Protein AF-A0A7R9PU18-F1 (afdb_monomer)

Radius of gyration: 29.25 Å; Cα contacts (8 Å, |Δi|>4): 96; chains: 1; bounding box: 83×20×91 Å

Sequence (171 aa):
MPIQMTNSLTLVKTILISVIALSIIGSIAQLVAALFAVGASQDVGNLKDQSLMELGAIIMLIMALICFTFELIGILGVLKGNLAVMSVFAVVMTLATIISCFTGSGGLKFLIILLNLTMTALSCIYLYLCVRRKEMEEIRQRNSMSISVINDMNDGLMNNHHNGNSRKISS

Organism: NCBI:txid1979941

Solvent-accessible surface area (backbone atoms only — not comparable to full-atom values): 9196 Å² total; per-residue (Å²): 132,68,69,68,58,55,51,50,51,51,49,50,52,53,51,47,49,55,52,47,55,55,46,46,55,52,29,51,53,46,37,53,53,20,54,50,44,36,58,57,31,73,74,48,93,47,73,71,62,23,54,55,46,33,50,52,21,50,52,49,32,53,51,27,51,52,51,40,54,45,45,54,48,31,49,52,13,61,74,70,65,38,64,68,49,39,50,52,34,33,52,52,42,46,51,52,39,56,55,54,74,74,61,80,88,58,73,71,56,53,56,51,45,51,50,39,50,50,53,29,52,48,42,51,52,50,52,52,52,53,51,54,49,51,55,53,51,52,53,50,50,56,52,50,55,54,51,49,53,51,51,56,51,48,54,55,51,54,54,50,60,60,62,66,69,75,81,79,85,88,133

Mean predicted aligned error: 13.42 Å

Structure (mmCIF, N/CA/C/O backbone):
data_AF-A0A7R9PU18-F1
#
_entry.id   AF-A0A7R9PU18-F1
#
loop_
_atom_site.group_PDB
_atom_site.id
_atom_site.type_symbol
_atom_site.label_atom_id
_atom_site.label_alt_id
_atom_site.label_comp_id
_atom_site.label_asym_id
_atom_site.label_entity_id
_atom_site.label_seq_id
_atom_site.pdbx_PDB_ins_code
_atom_site.Cartn_x
_atom_site.Cartn_y
_atom_site.Cartn_z
_atom_site.occupancy
_atom_site.B_iso_or_equiv
_atom_site.auth_seq_id
_atom_site.auth_comp_id
_atom_site.auth_asym_id
_atom_site.auth_atom_id
_atom_site.pdbx_PDB_model_num
ATOM 1 N N . MET A 1 1 ? -11.848 5.336 30.740 1.00 46.19 1 MET A N 1
ATOM 2 C CA . MET A 1 1 ? -10.707 5.710 29.870 1.00 46.19 1 MET A CA 1
ATOM 3 C C . MET A 1 1 ? -10.952 5.452 28.357 1.00 46.19 1 MET A C 1
ATOM 5 O O . MET A 1 1 ? -10.089 4.867 27.720 1.00 46.19 1 MET A O 1
ATOM 9 N N . PRO A 1 2 ? -12.066 5.885 27.717 1.00 51.56 2 PRO A N 1
ATOM 10 C CA . PRO A 1 2 ? -12.283 5.639 26.275 1.00 51.56 2 PRO A CA 1
ATOM 11 C C . PRO A 1 2 ? -11.662 6.689 25.325 1.00 51.56 2 PRO A C 1
ATOM 13 O O . PRO A 1 2 ? -11.385 6.372 24.175 1.00 51.56 2 PRO A O 1
ATOM 16 N N . ILE A 1 3 ? -11.404 7.917 25.794 1.00 53.84 3 ILE A N 1
ATOM 17 C CA . ILE A 1 3 ? -10.992 9.057 24.944 1.00 53.84 3 ILE A CA 1
ATOM 18 C C . ILE A 1 3 ? -9.574 8.875 24.367 1.00 53.84 3 ILE A C 1
ATOM 20 O O . ILE A 1 3 ? -9.284 9.268 23.238 1.00 53.84 3 ILE A O 1
ATOM 24 N N . GLN A 1 4 ? -8.680 8.236 25.124 1.00 55.38 4 GLN A N 1
ATOM 25 C CA . GLN A 1 4 ? -7.279 8.075 24.728 1.00 55.38 4 GLN A CA 1
ATOM 26 C C . GLN A 1 4 ? -7.111 7.077 23.565 1.00 55.38 4 GLN A C 1
ATOM 28 O O . GLN A 1 4 ? -6.238 7.259 22.720 1.00 55.38 4 GLN A O 1
ATOM 33 N N . MET A 1 5 ? -7.988 6.068 23.477 1.00 55.91 5 MET A N 1
ATOM 34 C CA . MET A 1 5 ? -7.940 5.008 22.460 1.00 55.91 5 MET A CA 1
ATOM 35 C C . MET A 1 5 ? -8.584 5.436 21.127 1.00 55.91 5 MET A C 1
ATOM 37 O O . MET A 1 5 ? -8.147 5.022 20.056 1.00 55.91 5 MET A O 1
ATOM 41 N N . THR A 1 6 ? -9.583 6.324 21.165 1.00 64.50 6 THR A N 1
ATOM 42 C CA . THR A 1 6 ? -10.136 6.968 19.959 1.00 64.50 6 THR A CA 1
ATOM 43 C C . THR A 1 6 ? -9.148 7.943 19.322 1.00 64.50 6 THR A C 1
ATOM 45 O O . THR A 1 6 ? -9.033 7.990 18.095 1.00 64.50 6 THR A O 1
ATOM 48 N N . ASN A 1 7 ? -8.391 8.679 20.140 1.00 75.25 7 ASN A N 1
ATOM 49 C CA . ASN A 1 7 ? -7.392 9.629 19.652 1.00 75.25 7 ASN A CA 1
ATOM 50 C C . ASN A 1 7 ? -6.208 8.907 18.997 1.00 75.25 7 ASN A C 1
ATOM 52 O O . ASN A 1 7 ? -5.773 9.308 17.920 1.00 75.25 7 ASN A O 1
ATOM 56 N N . SER A 1 8 ? -5.735 7.805 19.589 1.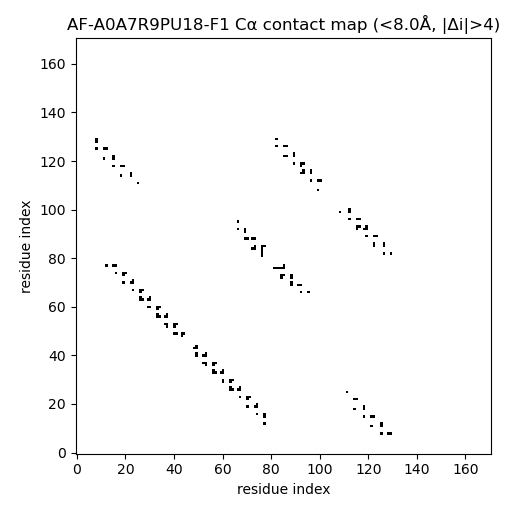00 75.44 8 SER A N 1
ATOM 57 C CA . SER A 1 8 ? -4.653 7.004 19.008 1.00 75.44 8 SER A CA 1
ATOM 58 C C . SER A 1 8 ? -5.063 6.314 17.704 1.00 75.44 8 SER A C 1
ATOM 60 O O . SER A 1 8 ? -4.295 6.336 16.747 1.00 75.44 8 SER A O 1
ATOM 62 N N . LEU A 1 9 ? -6.284 5.775 17.605 1.00 76.81 9 LEU A N 1
ATOM 63 C CA . LEU A 1 9 ? -6.777 5.167 16.362 1.00 76.81 9 LEU A CA 1
ATOM 64 C C . LEU A 1 9 ? -6.904 6.196 15.231 1.00 76.81 9 LEU A C 1
ATOM 66 O O . LEU A 1 9 ? -6.534 5.914 14.093 1.00 76.81 9 LEU A O 1
ATOM 70 N N . THR A 1 10 ? -7.412 7.388 15.545 1.00 79.38 10 THR A N 1
ATOM 71 C CA . THR A 1 10 ? -7.540 8.481 14.571 1.00 79.38 10 THR A CA 1
ATOM 72 C C . THR A 1 10 ? -6.165 8.948 14.106 1.00 79.38 10 THR A C 1
ATOM 74 O O . THR A 1 10 ? -5.950 9.113 12.911 1.00 79.38 10 THR A O 1
ATOM 77 N N . LEU A 1 11 ? -5.207 9.073 15.028 1.00 82.12 11 LEU A N 1
ATOM 78 C CA . LEU A 1 11 ? -3.826 9.424 14.711 1.00 82.12 11 LEU A CA 1
ATOM 79 C C . LEU A 1 11 ? -3.165 8.379 13.800 1.00 82.12 11 LEU A C 1
ATOM 81 O O . LEU A 1 11 ? -2.616 8.747 12.767 1.00 82.12 11 LEU A O 1
ATOM 85 N N . VAL A 1 12 ? -3.275 7.084 14.120 1.00 82.25 12 VAL A N 1
ATOM 86 C CA . VAL A 1 12 ? -2.732 6.001 13.277 1.00 82.25 12 VAL A CA 1
ATOM 87 C C . VAL A 1 12 ? -3.405 5.978 11.906 1.00 82.25 12 VAL A C 1
ATOM 89 O O . VAL A 1 12 ? -2.714 5.839 10.902 1.00 82.25 12 VAL A O 1
ATOM 92 N N . LYS A 1 13 ? -4.728 6.176 11.838 1.00 83.88 13 LYS A N 1
ATOM 93 C CA . LYS A 1 13 ? -5.466 6.288 10.572 1.00 83.88 13 LYS A CA 1
ATOM 94 C C . LYS A 1 13 ? -4.914 7.427 9.711 1.00 83.88 13 LYS A C 1
ATOM 96 O O . LYS A 1 13 ? -4.638 7.218 8.534 1.00 83.88 13 LYS A O 1
ATOM 101 N N . THR A 1 14 ? -4.743 8.611 10.293 1.00 85.69 14 THR A N 1
ATOM 102 C CA . THR A 1 14 ? -4.234 9.793 9.587 1.00 85.69 14 THR A CA 1
ATOM 103 C C . THR A 1 14 ? -2.798 9.587 9.118 1.00 85.69 14 THR A C 1
ATOM 105 O O . THR A 1 14 ? -2.502 9.852 7.959 1.00 85.69 14 THR A O 1
ATOM 108 N N . ILE A 1 15 ? -1.921 9.056 9.976 1.00 85.19 15 ILE A N 1
ATOM 109 C CA . ILE A 1 15 ? -0.534 8.743 9.606 1.00 85.19 15 ILE A CA 1
ATOM 110 C C . ILE A 1 15 ? -0.507 7.731 8.461 1.00 85.19 15 ILE A C 1
ATOM 112 O O . ILE A 1 15 ? 0.206 7.939 7.485 1.00 85.19 15 ILE A O 1
ATOM 116 N N . LEU A 1 16 ? -1.309 6.668 8.540 1.00 83.38 16 LEU A N 1
ATOM 117 C CA . LEU A 1 16 ? -1.362 5.639 7.508 1.00 83.38 16 LEU A CA 1
ATOM 118 C C . LEU A 1 16 ? -1.815 6.210 6.157 1.00 83.38 16 LEU A C 1
ATOM 120 O O . LEU A 1 16 ? -1.190 5.916 5.145 1.00 83.38 16 LEU A O 1
ATOM 124 N N . ILE A 1 17 ? -2.831 7.081 6.135 1.00 86.75 17 ILE A N 1
ATOM 125 C CA . ILE A 1 17 ? -3.255 7.778 4.907 1.00 86.75 17 ILE A CA 1
ATOM 126 C C . ILE A 1 17 ? -2.114 8.632 4.347 1.00 86.75 17 ILE A C 1
ATOM 128 O O . ILE A 1 17 ? -1.839 8.559 3.152 1.00 86.75 17 ILE A O 1
ATOM 132 N N . SER A 1 18 ? -1.435 9.411 5.193 1.00 84.50 18 SER A N 1
ATOM 133 C CA . SER A 1 18 ? -0.325 10.266 4.762 1.00 84.50 18 SER A CA 1
ATOM 134 C C . SER A 1 18 ? 0.828 9.461 4.165 1.00 84.50 18 SER A C 1
ATOM 136 O O . SER A 1 18 ? 1.373 9.847 3.134 1.00 84.50 18 SER A O 1
ATOM 138 N N . VAL A 1 19 ? 1.188 8.326 4.770 1.00 84.31 19 VAL A N 1
ATOM 139 C CA . VAL A 1 19 ? 2.264 7.469 4.253 1.00 84.31 19 VAL A CA 1
ATOM 140 C C . VAL A 1 19 ? 1.852 6.809 2.935 1.00 84.31 19 VAL A C 1
ATOM 142 O O . VAL A 1 19 ? 2.645 6.819 1.996 1.00 84.31 19 VAL A O 1
ATOM 145 N N . ILE A 1 20 ? 0.616 6.309 2.811 1.00 86.00 20 ILE A N 1
ATOM 146 C CA . ILE A 1 20 ? 0.142 5.739 1.539 1.00 86.00 20 ILE A CA 1
ATOM 147 C C . ILE A 1 20 ? 0.113 6.814 0.443 1.00 86.00 20 ILE A C 1
ATOM 149 O O . ILE A 1 20 ? 0.541 6.555 -0.676 1.00 86.00 20 ILE A O 1
ATOM 153 N N . ALA A 1 21 ? -0.307 8.043 0.754 1.00 85.75 21 ALA A N 1
ATOM 154 C CA . ALA A 1 21 ? -0.291 9.149 -0.203 1.00 85.75 21 ALA A CA 1
ATOM 155 C C . ALA A 1 21 ? 1.129 9.501 -0.685 1.00 85.75 21 ALA A C 1
ATOM 157 O O . ALA A 1 21 ? 1.334 9.734 -1.875 1.00 85.75 21 ALA A O 1
ATOM 158 N N . LEU A 1 22 ? 2.120 9.497 0.214 1.00 83.94 22 LEU A N 1
ATOM 159 C CA . LEU A 1 22 ? 3.528 9.671 -0.161 1.00 83.94 22 LEU A CA 1
ATOM 160 C C . LEU A 1 22 ? 4.030 8.519 -1.036 1.00 83.94 22 LEU A C 1
ATOM 162 O O . LEU A 1 22 ? 4.787 8.749 -1.978 1.00 83.94 22 LEU A O 1
ATOM 166 N N . SER A 1 23 ? 3.579 7.296 -0.763 1.00 82.69 23 SER A N 1
ATOM 167 C CA . SER A 1 23 ? 3.924 6.139 -1.584 1.00 82.69 23 SER A CA 1
ATOM 168 C C . SER A 1 23 ? 3.368 6.217 -2.994 1.00 82.69 23 SER A C 1
ATOM 170 O O . SER A 1 23 ? 4.098 5.960 -3.944 1.00 82.69 23 SER A O 1
ATOM 172 N N . ILE A 1 24 ? 2.128 6.685 -3.146 1.00 86.81 24 ILE A N 1
ATOM 173 C CA . ILE A 1 24 ? 1.508 6.897 -4.458 1.00 86.81 24 ILE A CA 1
ATOM 174 C C . ILE A 1 24 ? 2.365 7.823 -5.323 1.00 86.81 24 ILE A C 1
ATOM 176 O O . ILE A 1 24 ? 2.568 7.551 -6.504 1.00 86.81 24 ILE A O 1
ATOM 180 N N . ILE A 1 25 ? 2.918 8.891 -4.741 1.00 85.31 25 ILE A N 1
ATOM 181 C CA . ILE A 1 25 ? 3.837 9.793 -5.451 1.00 85.31 25 ILE A CA 1
ATOM 182 C C . ILE A 1 25 ? 5.092 9.030 -5.909 1.00 85.31 25 ILE A C 1
ATOM 184 O O . ILE A 1 25 ? 5.530 9.192 -7.048 1.00 85.31 25 ILE A O 1
ATOM 188 N N . GLY A 1 26 ? 5.641 8.164 -5.053 1.00 80.38 26 GLY A N 1
ATOM 189 C CA . GLY A 1 26 ? 6.760 7.282 -5.391 1.00 80.38 26 GLY A CA 1
ATOM 190 C C . GLY A 1 26 ? 6.437 6.304 -6.526 1.00 80.38 26 GLY A C 1
ATOM 191 O O . GLY A 1 26 ? 7.215 6.188 -7.473 1.00 80.38 26 GLY A O 1
ATOM 192 N N . SER A 1 27 ? 5.274 5.655 -6.478 1.00 82.75 27 SER A N 1
ATOM 193 C CA . SER A 1 27 ? 4.786 4.738 -7.513 1.00 82.75 27 SER A CA 1
ATOM 194 C C . SER A 1 27 ? 4.555 5.449 -8.849 1.00 82.75 27 SER A C 1
ATOM 196 O O . SER A 1 27 ? 4.933 4.925 -9.894 1.00 82.75 27 SER A O 1
ATOM 198 N N . ILE A 1 28 ? 4.020 6.676 -8.842 1.00 85.19 28 ILE A N 1
ATOM 199 C CA . ILE A 1 28 ? 3.893 7.513 -10.049 1.00 85.19 28 ILE A CA 1
ATOM 200 C C . ILE A 1 28 ? 5.274 7.836 -10.628 1.00 85.19 28 ILE A C 1
ATOM 202 O O . ILE A 1 28 ? 5.478 7.710 -11.834 1.00 85.19 28 ILE A O 1
ATOM 206 N N . ALA A 1 29 ? 6.245 8.208 -9.792 1.00 81.81 29 ALA A N 1
ATOM 207 C CA . ALA A 1 29 ? 7.605 8.472 -10.256 1.00 81.81 29 ALA A CA 1
ATOM 208 C C . ALA A 1 29 ? 8.249 7.223 -10.888 1.00 81.81 29 ALA A C 1
ATOM 210 O O . ALA A 1 29 ? 8.906 7.327 -11.925 1.00 81.81 29 ALA A O 1
ATOM 211 N N . GLN A 1 30 ? 8.016 6.036 -10.316 1.00 81.00 30 GLN A N 1
ATOM 212 C CA . GLN A 1 30 ? 8.457 4.764 -10.896 1.00 81.00 30 GLN A CA 1
ATOM 213 C C . GLN A 1 30 ? 7.761 4.436 -12.216 1.00 81.00 30 GLN A C 1
ATOM 215 O O . GLN A 1 30 ? 8.429 3.996 -13.145 1.00 81.00 30 GLN A O 1
ATOM 220 N N . LEU A 1 31 ? 6.450 4.667 -12.321 1.00 84.19 31 LEU A N 1
ATOM 221 C CA . LEU A 1 31 ? 5.687 4.498 -13.560 1.00 84.19 31 LEU A CA 1
ATOM 222 C C . LEU A 1 31 ? 6.274 5.354 -14.682 1.00 84.19 31 LEU A C 1
ATOM 224 O O . LEU A 1 31 ? 6.539 4.848 -15.769 1.00 84.19 31 LEU A O 1
ATOM 228 N N . VAL A 1 32 ? 6.534 6.632 -14.399 1.00 85.56 32 VAL A N 1
ATOM 229 C CA . VAL A 1 32 ? 7.160 7.551 -15.356 1.00 85.56 32 VAL A CA 1
ATOM 230 C C . VAL A 1 32 ? 8.556 7.052 -15.736 1.00 85.56 32 VAL A C 1
ATOM 232 O O . VAL A 1 32 ? 8.850 6.929 -16.921 1.00 85.56 32 VAL A O 1
ATOM 235 N N . ALA A 1 33 ? 9.396 6.687 -14.764 1.00 80.38 33 ALA A N 1
ATOM 236 C CA . ALA A 1 33 ? 10.738 6.166 -15.034 1.00 80.38 33 ALA A CA 1
ATOM 237 C C . ALA A 1 33 ? 10.721 4.879 -15.880 1.00 80.38 33 ALA A C 1
ATOM 239 O O . ALA A 1 33 ? 11.525 4.740 -16.801 1.00 80.38 33 ALA A O 1
ATOM 240 N N . ALA A 1 34 ? 9.789 3.961 -15.612 1.00 80.25 34 ALA A N 1
ATOM 241 C CA . ALA A 1 34 ? 9.622 2.731 -16.377 1.00 80.25 34 ALA A CA 1
ATOM 242 C C . ALA A 1 34 ? 9.147 3.014 -17.811 1.00 80.25 34 ALA A C 1
ATOM 244 O O . ALA A 1 34 ? 9.688 2.433 -18.747 1.00 80.25 34 ALA A O 1
ATOM 245 N N . LEU A 1 35 ? 8.210 3.950 -18.009 1.00 83.88 35 LEU A N 1
ATOM 246 C CA . LEU A 1 35 ? 7.772 4.383 -19.343 1.00 83.88 35 LEU A CA 1
ATOM 247 C C . LEU A 1 35 ? 8.925 4.984 -20.159 1.00 83.88 35 LEU A C 1
ATOM 249 O O . LEU A 1 35 ? 9.0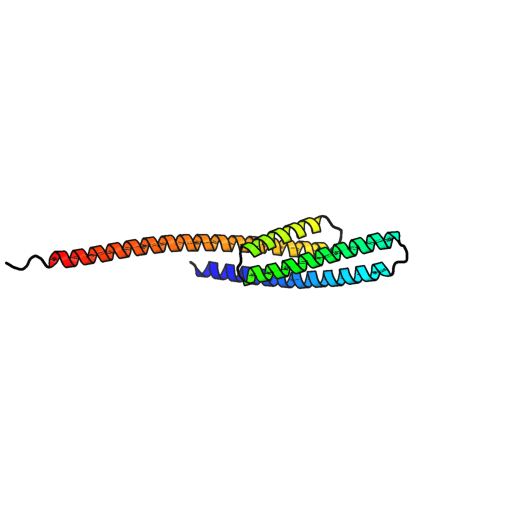90 4.642 -21.329 1.00 83.88 35 LEU A O 1
ATOM 253 N N . PHE A 1 36 ? 9.758 5.824 -19.537 1.00 83.62 36 PHE A N 1
ATOM 254 C CA . PHE A 1 36 ? 10.967 6.349 -20.178 1.00 83.62 36 PHE A CA 1
ATOM 255 C C . PHE A 1 36 ? 11.971 5.240 -20.514 1.00 83.62 36 PHE A C 1
ATOM 257 O O . PHE A 1 36 ? 12.556 5.263 -21.593 1.00 83.62 36 PHE A O 1
ATOM 264 N N . ALA A 1 37 ? 12.153 4.254 -19.631 1.00 79.56 37 ALA A N 1
ATOM 265 C CA . ALA A 1 37 ? 13.042 3.120 -19.879 1.00 79.56 37 ALA A CA 1
ATOM 266 C C . ALA A 1 37 ? 12.558 2.235 -21.041 1.00 79.56 37 ALA A C 1
ATOM 268 O O . ALA A 1 37 ? 13.376 1.811 -21.855 1.00 79.56 37 ALA A O 1
ATOM 269 N N . VAL A 1 38 ? 11.244 2.005 -21.160 1.00 80.38 38 VAL A N 1
ATOM 270 C CA . VAL A 1 38 ? 10.650 1.303 -22.310 1.00 80.38 38 VAL A CA 1
ATOM 271 C C . VAL A 1 38 ? 10.920 2.083 -23.599 1.00 80.38 38 VAL A C 1
ATOM 273 O O . VAL A 1 38 ? 11.440 1.505 -24.548 1.00 80.38 38 VAL A O 1
ATOM 276 N N . GLY A 1 39 ? 10.664 3.395 -23.624 1.00 79.62 39 GLY A N 1
ATOM 277 C CA . GLY A 1 39 ? 10.943 4.230 -24.800 1.00 79.62 39 GLY A CA 1
ATOM 278 C C . GLY A 1 39 ? 12.424 4.235 -25.196 1.00 79.62 39 GLY A C 1
ATOM 279 O O . GLY A 1 39 ? 12.754 4.036 -26.358 1.00 79.62 39 GLY A O 1
ATOM 280 N N . ALA A 1 40 ? 13.329 4.366 -24.224 1.00 77.25 40 ALA A N 1
ATOM 281 C CA . ALA A 1 40 ? 14.771 4.344 -24.471 1.00 77.25 40 ALA A CA 1
ATOM 282 C C . ALA A 1 40 ? 15.278 2.977 -24.962 1.00 77.25 40 ALA A C 1
ATOM 284 O O . ALA A 1 40 ? 16.231 2.918 -25.734 1.00 77.25 40 ALA A O 1
ATOM 285 N N . SER A 1 41 ? 14.643 1.873 -24.550 1.00 71.12 41 SER A N 1
ATOM 286 C CA . SER A 1 41 ? 15.002 0.534 -25.034 1.00 71.12 41 SER A CA 1
ATOM 287 C C . SER A 1 41 ? 14.698 0.338 -26.524 1.00 71.12 41 SER A C 1
ATOM 289 O O . SER A 1 41 ? 15.336 -0.486 -27.175 1.00 71.12 41 SER A O 1
ATOM 291 N N . GLN A 1 42 ? 13.793 1.134 -27.101 1.00 70.19 42 GLN A N 1
ATOM 292 C CA . GLN A 1 42 ? 13.448 1.066 -28.524 1.00 70.19 42 GLN A CA 1
ATOM 293 C C . GLN A 1 42 ? 14.509 1.710 -29.437 1.00 70.19 42 GLN A C 1
ATOM 295 O O . GLN A 1 42 ? 14.578 1.356 -30.611 1.00 70.19 42 GLN A O 1
ATOM 300 N N . ASP A 1 43 ? 15.378 2.571 -28.894 1.00 66.31 43 ASP A N 1
ATOM 301 C CA . ASP A 1 43 ? 16.433 3.292 -29.632 1.00 66.31 43 ASP A CA 1
ATOM 302 C C . ASP A 1 43 ? 17.786 2.543 -29.688 1.00 66.31 43 ASP A C 1
ATOM 304 O O . ASP A 1 43 ? 18.746 3.009 -30.307 1.00 66.31 43 ASP A O 1
ATOM 308 N N . VAL A 1 44 ? 17.907 1.375 -29.045 1.00 61.75 44 VAL A N 1
ATOM 309 C CA . VAL A 1 44 ? 19.179 0.637 -28.954 1.00 61.75 44 VAL A CA 1
ATOM 310 C C . VAL A 1 44 ? 19.327 -0.333 -30.130 1.00 61.75 44 VAL A C 1
ATOM 312 O O . VAL A 1 44 ? 18.654 -1.354 -30.195 1.00 61.75 44 VAL A O 1
ATOM 315 N N . GLY A 1 45 ? 20.271 -0.061 -31.038 1.00 60.59 45 GLY A N 1
ATOM 316 C CA . GLY A 1 45 ? 20.478 -0.822 -32.284 1.00 60.59 45 GLY A CA 1
ATOM 317 C C . GLY A 1 45 ? 20.973 -2.276 -32.159 1.00 60.59 45 GLY A C 1
ATOM 318 O O . GLY A 1 45 ? 21.268 -2.891 -33.182 1.00 60.59 45 GLY A O 1
ATOM 319 N N . ASN A 1 46 ? 21.084 -2.845 -30.950 1.00 70.50 46 ASN A N 1
ATOM 320 C CA . ASN A 1 46 ? 21.493 -4.239 -30.741 1.00 70.50 46 ASN A CA 1
ATOM 321 C C . ASN A 1 46 ? 20.300 -5.108 -30.298 1.00 70.50 46 ASN A C 1
ATOM 323 O O . ASN A 1 46 ? 19.910 -5.087 -29.132 1.00 70.50 46 ASN A O 1
ATOM 327 N N . LEU A 1 47 ? 19.763 -5.921 -31.218 1.00 65.94 47 LEU A N 1
ATOM 328 C CA . LEU A 1 47 ? 18.527 -6.715 -31.057 1.00 65.94 47 LEU A CA 1
ATOM 329 C C . LEU A 1 47 ? 18.465 -7.579 -29.781 1.00 65.94 47 LEU A C 1
ATOM 331 O O . LEU A 1 47 ? 17.397 -7.756 -29.194 1.00 65.94 47 LEU A O 1
ATOM 335 N N . LYS A 1 48 ? 19.595 -8.149 -29.345 1.00 65.75 48 LYS A N 1
ATOM 336 C CA . LYS A 1 48 ? 19.619 -9.081 -28.204 1.00 65.75 48 LYS A CA 1
ATOM 337 C C . LYS A 1 48 ? 19.556 -8.353 -26.859 1.00 65.75 48 LYS A C 1
ATOM 339 O O . LYS A 1 48 ? 18.774 -8.750 -25.996 1.00 65.75 48 LYS A O 1
ATOM 344 N N . ASP A 1 49 ? 20.318 -7.273 -26.712 1.00 63.81 49 ASP A N 1
ATOM 345 C CA . ASP A 1 49 ? 20.320 -6.450 -25.496 1.00 63.81 49 ASP A CA 1
ATOM 346 C C . ASP A 1 49 ? 19.031 -5.628 -25.382 1.00 63.81 49 ASP A C 1
ATOM 348 O O . ASP A 1 49 ? 18.483 -5.481 -24.290 1.00 63.81 49 ASP A O 1
ATOM 352 N N . GLN A 1 50 ? 18.485 -5.201 -26.523 1.00 70.50 50 GLN A N 1
ATOM 353 C CA . GLN A 1 50 ? 17.182 -4.555 -26.628 1.00 70.50 50 GLN A CA 1
ATOM 354 C C . GLN A 1 50 ? 16.063 -5.425 -26.040 1.00 70.50 50 GLN A C 1
ATOM 356 O O . GLN A 1 50 ? 15.340 -4.965 -25.163 1.00 70.50 50 GLN A O 1
ATOM 361 N N . SER A 1 51 ? 15.977 -6.705 -26.425 1.00 72.12 51 SER A N 1
ATOM 362 C CA . SER A 1 51 ? 14.919 -7.608 -25.935 1.00 72.12 51 SER A CA 1
ATOM 363 C C . SER A 1 51 ? 14.943 -7.835 -24.413 1.00 72.12 51 SER A C 1
ATOM 365 O O . SER A 1 51 ? 13.894 -7.924 -23.775 1.00 72.12 51 SER A O 1
ATOM 367 N N . LEU A 1 52 ? 16.134 -7.895 -23.807 1.00 74.25 52 LEU A N 1
ATOM 368 C CA . LEU A 1 52 ? 16.312 -8.076 -22.361 1.00 74.25 52 LEU A CA 1
ATOM 369 C C . LEU A 1 52 ? 16.018 -6.789 -21.583 1.00 74.25 52 LEU A C 1
ATOM 371 O O . LEU A 1 52 ? 15.393 -6.844 -20.521 1.00 74.25 52 LEU A O 1
ATOM 375 N N . MET A 1 53 ? 16.445 -5.637 -22.106 1.00 72.62 53 MET A N 1
ATOM 376 C CA . MET A 1 53 ? 16.153 -4.334 -21.505 1.00 72.62 53 MET A CA 1
ATOM 377 C C . MET A 1 53 ? 14.667 -3.989 -21.599 1.00 72.62 53 MET A C 1
ATOM 379 O O . M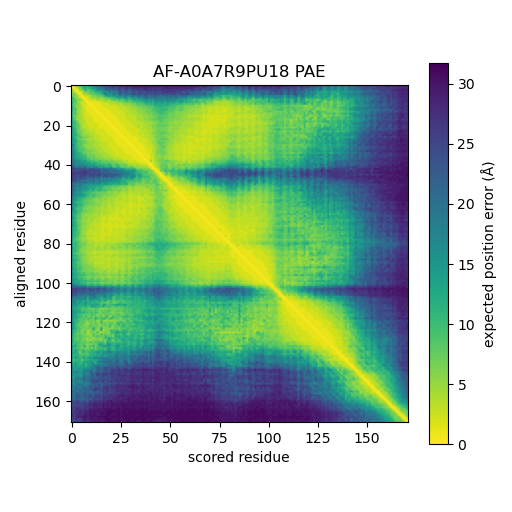ET A 1 53 ? 14.094 -3.539 -20.608 1.00 72.62 53 MET A O 1
ATOM 383 N N . GLU A 1 54 ? 14.034 -4.254 -22.740 1.00 77.62 54 GLU A N 1
ATOM 384 C CA . GLU A 1 54 ? 12.600 -4.052 -22.950 1.00 77.62 54 GLU A CA 1
ATOM 385 C C . GLU A 1 54 ? 11.783 -4.945 -22.009 1.00 77.62 54 GLU A C 1
ATOM 387 O O . GLU A 1 54 ? 10.912 -4.454 -21.291 1.00 77.62 54 GLU A O 1
ATOM 392 N N . LEU A 1 55 ? 12.132 -6.234 -21.898 1.00 79.94 55 LEU A N 1
ATOM 393 C CA . LEU A 1 55 ? 11.485 -7.148 -20.955 1.00 79.94 55 LEU A CA 1
ATOM 394 C C . LEU A 1 55 ? 11.645 -6.677 -19.500 1.00 79.94 55 LEU A C 1
ATOM 396 O O . LEU A 1 55 ? 10.679 -6.682 -18.738 1.00 79.94 55 LEU A O 1
ATOM 400 N N . GLY A 1 56 ? 12.843 -6.231 -19.109 1.00 78.81 56 GLY A N 1
ATOM 401 C CA . GLY A 1 56 ? 13.100 -5.694 -17.771 1.00 78.81 56 GLY A CA 1
ATOM 402 C C . GLY A 1 56 ? 12.306 -4.418 -17.471 1.00 78.81 56 GLY A C 1
ATOM 403 O O . GLY A 1 56 ? 11.749 -4.280 -16.379 1.00 78.81 56 GLY A O 1
ATOM 404 N N . ALA A 1 57 ? 12.205 -3.509 -18.442 1.00 78.06 57 ALA A N 1
ATOM 405 C CA . ALA A 1 57 ? 11.437 -2.274 -18.325 1.00 78.06 57 ALA A CA 1
ATOM 406 C C . ALA A 1 57 ? 9.923 -2.545 -18.254 1.00 78.06 57 ALA A C 1
ATOM 408 O O . ALA A 1 57 ? 9.238 -1.961 -17.414 1.00 78.06 57 ALA A O 1
ATOM 409 N N . ILE A 1 58 ? 9.409 -3.492 -19.046 1.00 81.81 58 ILE A N 1
ATOM 410 C CA . ILE A 1 58 ? 8.008 -3.937 -18.996 1.00 81.81 58 ILE A CA 1
ATOM 411 C C . ILE A 1 58 ? 7.684 -4.569 -17.638 1.00 81.81 58 ILE A C 1
ATOM 413 O O . ILE A 1 58 ? 6.663 -4.241 -17.036 1.00 81.81 58 ILE A O 1
ATOM 417 N N . ILE A 1 59 ? 8.552 -5.440 -17.113 1.00 79.56 59 ILE A N 1
ATOM 418 C CA . ILE A 1 59 ? 8.356 -6.048 -15.788 1.00 79.56 59 ILE A CA 1
ATOM 419 C C . ILE A 1 59 ? 8.316 -4.965 -14.703 1.00 79.56 59 ILE A C 1
ATOM 421 O O . ILE A 1 59 ? 7.444 -4.993 -13.834 1.00 79.56 59 ILE A O 1
ATOM 425 N N . MET A 1 60 ? 9.221 -3.985 -14.768 1.00 77.44 60 MET A N 1
ATOM 426 C CA . MET A 1 60 ? 9.231 -2.853 -13.841 1.00 77.44 60 MET A CA 1
ATOM 427 C C . MET A 1 60 ? 7.938 -2.032 -13.933 1.00 77.44 60 MET A C 1
ATOM 429 O O . MET A 1 60 ? 7.369 -1.676 -12.902 1.00 77.44 60 MET A O 1
ATOM 433 N N . LEU A 1 61 ? 7.441 -1.791 -15.150 1.00 81.62 61 LEU A N 1
ATOM 434 C CA . LEU A 1 61 ? 6.188 -1.080 -15.398 1.00 81.62 61 LEU A CA 1
ATOM 435 C C . LEU A 1 61 ? 4.982 -1.819 -14.799 1.00 81.62 61 LEU A C 1
ATOM 437 O O . LEU A 1 61 ? 4.162 -1.209 -14.115 1.00 81.62 61 LEU A O 1
ATOM 441 N N . ILE A 1 62 ? 4.892 -3.135 -15.008 1.00 84.19 62 ILE A N 1
ATOM 442 C CA . ILE A 1 62 ? 3.815 -3.975 -14.464 1.00 84.19 62 ILE A CA 1
ATOM 443 C C . ILE A 1 62 ? 3.843 -3.962 -12.933 1.00 84.19 62 ILE A C 1
ATOM 445 O O . ILE A 1 62 ? 2.805 -3.770 -12.303 1.00 84.19 62 ILE A O 1
ATOM 449 N N . MET A 1 63 ? 5.020 -4.116 -12.322 1.00 77.75 63 MET A N 1
ATOM 450 C CA . MET A 1 63 ? 5.157 -4.080 -10.862 1.00 77.75 63 MET A CA 1
ATOM 451 C C . MET A 1 63 ? 4.745 -2.722 -10.285 1.00 77.75 63 MET A C 1
ATOM 453 O O . MET A 1 63 ? 4.025 -2.678 -9.287 1.00 77.75 63 MET A O 1
ATOM 457 N N . ALA A 1 64 ? 5.130 -1.622 -10.935 1.00 79.50 64 ALA A N 1
ATOM 458 C CA . ALA A 1 64 ? 4.740 -0.278 -10.517 1.00 79.50 64 ALA A CA 1
ATOM 459 C C . ALA A 1 64 ? 3.219 -0.047 -10.642 1.00 79.50 64 ALA A C 1
ATOM 461 O O . ALA A 1 64 ? 2.609 0.516 -9.734 1.00 79.50 64 ALA A O 1
ATOM 462 N N . LEU A 1 65 ? 2.579 -0.543 -11.711 1.00 86.25 65 LEU A N 1
ATOM 463 C CA . LEU A 1 65 ? 1.118 -0.500 -11.883 1.00 86.25 65 LEU A CA 1
ATOM 464 C C . LEU A 1 65 ? 0.378 -1.282 -10.792 1.00 86.25 65 LEU A C 1
ATOM 466 O O . LEU A 1 65 ? -0.636 -0.812 -10.267 1.00 86.25 65 LEU A O 1
ATOM 470 N N . ILE A 1 66 ? 0.880 -2.468 -10.442 1.00 85.44 66 ILE A N 1
ATOM 471 C CA . ILE A 1 66 ? 0.317 -3.292 -9.370 1.00 85.44 66 ILE A CA 1
ATOM 472 C C . ILE A 1 66 ? 0.409 -2.535 -8.041 1.00 85.44 66 ILE A C 1
ATOM 474 O O . ILE A 1 66 ? -0.619 -2.347 -7.392 1.00 85.44 66 ILE A O 1
ATOM 478 N N . CYS A 1 67 ? 1.595 -2.042 -7.668 1.00 82.12 67 CYS A N 1
ATOM 479 C CA . CYS A 1 67 ? 1.785 -1.263 -6.439 1.00 82.12 67 CYS A CA 1
ATOM 480 C C . CYS A 1 67 ? 0.840 -0.057 -6.380 1.00 82.12 67 CYS A C 1
ATOM 482 O O . CYS A 1 67 ? 0.088 0.076 -5.417 1.00 82.12 67 CYS A O 1
ATOM 484 N N . PHE A 1 68 ? 0.781 0.745 -7.445 1.00 86.31 68 PHE A N 1
ATOM 485 C CA . PHE A 1 68 ? -0.108 1.905 -7.528 1.00 86.31 68 PHE A CA 1
ATOM 486 C C . PHE A 1 68 ? -1.587 1.534 -7.327 1.00 86.31 68 PHE A C 1
ATOM 488 O O . PHE A 1 68 ? -2.313 2.185 -6.574 1.00 86.31 68 PHE A O 1
ATOM 495 N N . THR A 1 69 ? -2.044 0.449 -7.956 1.00 88.88 69 THR A N 1
ATOM 496 C CA . THR A 1 69 ? -3.433 -0.018 -7.828 1.00 88.88 69 THR A CA 1
ATOM 497 C C . THR A 1 69 ? -3.750 -0.432 -6.391 1.00 88.88 69 THR A C 1
ATOM 499 O O . THR A 1 69 ? -4.795 -0.067 -5.847 1.00 88.88 69 THR A O 1
ATOM 502 N N . PHE A 1 70 ? -2.845 -1.171 -5.748 1.00 87.00 70 PHE A N 1
ATOM 503 C CA . PHE A 1 70 ? -3.039 -1.621 -4.372 1.00 87.00 70 PHE A CA 1
ATOM 504 C C . PHE A 1 70 ? -2.921 -0.489 -3.352 1.00 87.00 70 PHE A C 1
ATOM 506 O O . PHE A 1 70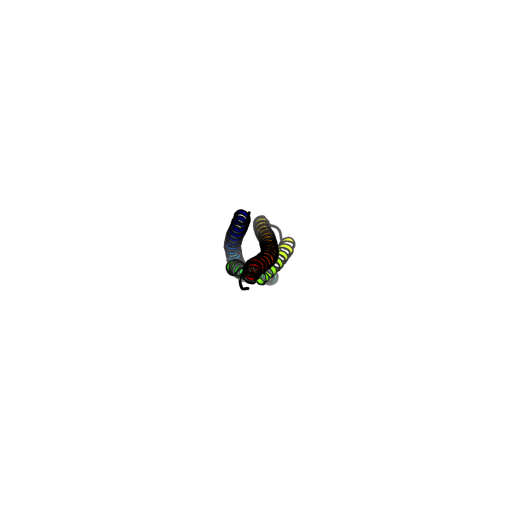 ? -3.661 -0.502 -2.373 1.00 87.00 70 PHE A O 1
ATOM 513 N N . GLU A 1 71 ? -2.091 0.523 -3.590 1.00 85.75 71 GLU A N 1
ATOM 514 C CA . GLU A 1 71 ? -2.040 1.738 -2.770 1.00 85.75 71 GLU A CA 1
ATOM 515 C C . GLU A 1 71 ? -3.373 2.498 -2.793 1.00 85.75 71 GLU A C 1
ATOM 517 O O . GLU A 1 71 ? -3.882 2.885 -1.738 1.00 85.75 71 GLU A O 1
ATOM 522 N N . LEU A 1 72 ? -4.006 2.632 -3.965 1.00 89.19 72 LEU A N 1
ATOM 523 C CA . LEU A 1 72 ? -5.344 3.226 -4.084 1.00 89.19 72 LEU A CA 1
ATOM 524 C C . LEU A 1 72 ? -6.404 2.412 -3.329 1.00 89.19 72 LEU A C 1
ATOM 526 O O . LEU A 1 72 ? -7.223 2.975 -2.595 1.00 89.19 72 LEU A O 1
ATOM 530 N N . ILE A 1 73 ? -6.375 1.083 -3.469 1.00 88.00 73 ILE A N 1
ATOM 531 C CA . ILE A 1 73 ? -7.256 0.173 -2.722 1.00 88.00 73 ILE A CA 1
ATOM 532 C C . ILE A 1 73 ? -7.007 0.304 -1.211 1.00 88.00 73 ILE A C 1
ATOM 534 O O . ILE A 1 73 ? -7.965 0.328 -0.437 1.00 88.00 73 ILE A O 1
ATOM 538 N N . GLY A 1 74 ? -5.747 0.445 -0.794 1.00 84.44 74 GLY A N 1
ATOM 539 C CA . GLY A 1 74 ? -5.337 0.683 0.587 1.00 84.44 74 GLY A CA 1
ATOM 540 C C . GLY A 1 74 ? -5.959 1.955 1.156 1.00 84.44 74 GLY A C 1
ATOM 541 O O . GLY A 1 74 ? -6.627 1.890 2.187 1.00 84.44 74 GLY A O 1
ATOM 542 N N . ILE A 1 75 ? -5.855 3.091 0.453 1.00 87.31 75 ILE A N 1
ATOM 543 C CA . ILE A 1 75 ? -6.515 4.347 0.860 1.00 87.31 75 ILE A CA 1
ATOM 544 C C . ILE A 1 75 ? -8.023 4.149 1.010 1.00 87.31 75 ILE A C 1
ATOM 546 O O . ILE A 1 75 ? -8.598 4.538 2.029 1.00 87.31 75 ILE A O 1
ATOM 550 N N . LEU A 1 76 ? -8.676 3.520 0.031 1.00 88.00 76 LEU A N 1
ATOM 551 C CA . LEU A 1 76 ? -10.115 3.250 0.092 1.00 88.00 76 LEU A CA 1
ATOM 552 C C . LEU A 1 76 ? -10.480 2.354 1.284 1.00 88.00 76 LEU A C 1
ATOM 554 O O . LEU A 1 76 ? -11.498 2.595 1.938 1.00 88.00 76 LEU A O 1
ATOM 558 N N . GLY A 1 77 ? -9.646 1.360 1.594 1.00 85.25 77 GLY A N 1
ATOM 559 C CA . GLY A 1 77 ? -9.774 0.495 2.764 1.00 85.25 77 GLY A CA 1
ATOM 560 C C . GLY A 1 77 ? -9.712 1.279 4.073 1.00 85.25 77 GLY A C 1
ATOM 561 O O . GLY A 1 77 ? -10.597 1.120 4.920 1.00 85.25 77 GLY A O 1
ATOM 562 N N . VAL A 1 78 ? -8.736 2.185 4.209 1.00 82.81 78 VAL A N 1
ATOM 563 C CA . VAL A 1 78 ? -8.578 3.036 5.398 1.00 82.81 78 VAL A CA 1
ATOM 564 C C . VAL A 1 78 ? -9.747 4.013 5.530 1.00 82.81 78 VAL A C 1
ATOM 566 O O . VAL A 1 78 ? -10.315 4.168 6.615 1.00 82.81 78 VAL A O 1
ATOM 569 N N . LEU A 1 79 ? -10.147 4.668 4.436 1.00 86.06 79 LEU A N 1
ATOM 570 C CA . LEU A 1 79 ? -11.242 5.640 4.432 1.00 86.06 79 LEU A CA 1
ATOM 571 C C . LEU A 1 79 ? -12.566 4.993 4.840 1.00 86.06 79 LEU A C 1
ATOM 573 O O . LEU A 1 79 ? -13.229 5.509 5.743 1.00 86.06 79 LEU A O 1
ATOM 577 N N . LYS A 1 80 ? -12.899 3.840 4.245 1.00 85.81 80 LYS A N 1
ATOM 578 C CA . LYS A 1 80 ? -14.117 3.073 4.550 1.00 85.81 80 LYS A CA 1
ATOM 579 C C . LYS A 1 80 ? -14.042 2.301 5.871 1.00 85.81 80 LYS A C 1
ATOM 581 O O . LYS A 1 80 ? -15.058 1.767 6.303 1.00 85.81 80 LYS A O 1
ATOM 586 N N . GLY A 1 81 ? -12.869 2.209 6.501 1.00 79.19 81 GLY A N 1
ATOM 587 C CA . GLY A 1 81 ? -12.661 1.392 7.701 1.00 79.19 81 GLY A CA 1
ATOM 588 C C . GLY A 1 81 ? -12.909 -0.102 7.462 1.00 79.19 81 GLY A C 1
ATOM 589 O O . GLY A 1 81 ? -13.294 -0.820 8.385 1.00 79.19 81 GLY A O 1
ATOM 590 N N . ASN A 1 82 ? -12.738 -0.578 6.223 1.00 84.00 82 ASN A N 1
ATOM 591 C CA . ASN A 1 82 ? -13.008 -1.966 5.865 1.00 84.00 82 ASN A CA 1
ATOM 592 C C . ASN A 1 82 ? -11.783 -2.842 6.164 1.00 84.00 82 ASN A C 1
ATOM 594 O O . ASN A 1 82 ? -10.803 -2.846 5.419 1.00 84.00 82 ASN A O 1
ATOM 598 N N . LEU A 1 83 ? -11.871 -3.617 7.246 1.00 77.56 83 LEU A N 1
ATOM 599 C CA . LEU A 1 83 ? -10.786 -4.474 7.733 1.00 77.56 83 LEU A CA 1
ATOM 600 C C . LEU A 1 83 ? -10.353 -5.542 6.725 1.00 77.56 83 LEU A C 1
ATOM 602 O O . LEU A 1 83 ? -9.166 -5.843 6.647 1.00 77.56 83 LEU A O 1
ATOM 606 N N . ALA A 1 84 ? -11.284 -6.081 5.931 1.00 82.31 84 ALA A N 1
ATOM 607 C CA . ALA A 1 84 ? -10.957 -7.087 4.925 1.00 82.31 84 ALA A CA 1
ATOM 608 C C . ALA A 1 84 ? -10.049 -6.491 3.841 1.00 82.31 84 ALA A C 1
ATOM 610 O O . ALA A 1 84 ? -8.991 -7.041 3.545 1.00 82.31 84 ALA A O 1
ATOM 611 N N . VAL A 1 85 ? -10.400 -5.307 3.332 1.00 85.38 85 VAL A N 1
ATOM 612 C CA . VAL A 1 85 ? -9.596 -4.590 2.329 1.00 85.38 85 VAL A CA 1
ATOM 613 C C . VAL A 1 85 ? -8.220 -4.224 2.889 1.00 85.38 85 VAL A C 1
ATOM 615 O O . VAL A 1 85 ? -7.214 -4.428 2.216 1.00 85.38 85 VAL A O 1
ATOM 618 N N . MET A 1 86 ? -8.160 -3.767 4.143 1.00 82.12 86 MET A N 1
ATOM 619 C CA . MET A 1 86 ? -6.895 -3.448 4.815 1.00 82.12 86 MET A CA 1
ATOM 620 C C . MET A 1 86 ? -5.992 -4.666 5.020 1.00 82.12 86 MET A C 1
ATOM 622 O O . MET A 1 86 ? -4.775 -4.550 4.900 1.00 82.12 86 MET A O 1
ATOM 626 N N . SER A 1 87 ? -6.570 -5.835 5.304 1.00 80.69 87 SER A N 1
ATOM 627 C CA . SER A 1 87 ? -5.806 -7.079 5.437 1.00 80.69 87 SER A CA 1
ATOM 628 C C . SER A 1 87 ? -5.207 -7.531 4.105 1.00 80.69 87 SER A C 1
ATOM 630 O O . SER A 1 87 ? -4.024 -7.855 4.049 1.00 80.69 87 SER A O 1
ATOM 632 N N . VAL A 1 88 ? -5.982 -7.460 3.016 1.00 86.06 88 VAL A N 1
ATOM 633 C CA . VAL A 1 88 ? -5.501 -7.773 1.664 1.00 86.06 88 VAL A CA 1
ATOM 634 C C . VAL A 1 88 ? -4.403 -6.794 1.254 1.00 86.06 88 VAL A C 1
ATOM 636 O O . VAL A 1 88 ? -3.359 -7.222 0.771 1.00 86.06 88 VAL A O 1
ATOM 639 N N . PHE A 1 89 ? -4.594 -5.497 1.515 1.00 85.12 89 PHE A N 1
ATOM 640 C CA . PHE A 1 89 ? -3.576 -4.474 1.280 1.00 85.12 89 PHE A CA 1
ATOM 641 C C . PHE A 1 89 ? -2.262 -4.794 2.008 1.00 85.12 89 PHE A C 1
ATOM 643 O O . PHE A 1 89 ? -1.209 -4.830 1.377 1.00 85.12 89 PHE A O 1
ATOM 650 N N . ALA A 1 90 ? -2.314 -5.104 3.307 1.00 81.19 90 ALA A N 1
ATOM 651 C CA . ALA A 1 90 ? -1.121 -5.432 4.088 1.00 81.19 90 ALA A CA 1
ATOM 652 C C . ALA A 1 90 ? -0.379 -6.666 3.541 1.00 81.19 90 ALA A C 1
ATOM 654 O O . ALA A 1 90 ? 0.848 -6.649 3.429 1.00 81.19 90 ALA A O 1
ATOM 655 N N . VAL A 1 91 ? -1.107 -7.719 3.153 1.00 86.19 91 VAL A N 1
ATOM 656 C CA . VAL A 1 91 ? -0.515 -8.936 2.572 1.00 86.19 91 VAL A CA 1
ATOM 657 C C . VAL A 1 91 ? 0.160 -8.634 1.236 1.00 86.19 91 VAL A C 1
ATOM 659 O O . VAL A 1 91 ? 1.302 -9.038 1.021 1.00 86.19 91 VAL A O 1
ATOM 662 N N . VAL A 1 92 ? -0.505 -7.890 0.352 1.00 84.94 92 VAL A N 1
ATOM 663 C CA . VAL A 1 92 ? 0.047 -7.562 -0.967 1.00 84.94 92 VAL A CA 1
ATOM 664 C C . VAL A 1 92 ? 1.277 -6.664 -0.849 1.00 84.94 92 VAL A C 1
ATOM 666 O O . VAL A 1 92 ? 2.283 -6.939 -1.498 1.00 84.94 92 VAL A O 1
ATOM 669 N N . MET A 1 93 ? 1.260 -5.664 0.038 1.00 81.19 93 MET A N 1
ATOM 670 C CA . MET A 1 93 ? 2.434 -4.821 0.299 1.00 81.19 93 MET A CA 1
ATOM 671 C C . MET A 1 93 ? 3.596 -5.611 0.906 1.00 81.19 93 MET A C 1
ATOM 673 O O . MET A 1 93 ? 4.756 -5.368 0.565 1.00 81.19 93 MET A O 1
ATOM 677 N N . THR A 1 94 ? 3.305 -6.609 1.743 1.00 80.31 94 THR A N 1
ATOM 678 C CA . THR A 1 94 ? 4.327 -7.522 2.277 1.00 80.31 94 THR A CA 1
ATOM 679 C C . THR A 1 94 ? 4.979 -8.319 1.149 1.00 80.31 94 THR A C 1
ATOM 681 O O . THR A 1 94 ? 6.204 -8.357 1.049 1.00 80.31 94 THR A O 1
ATOM 684 N N . LEU A 1 95 ? 4.179 -8.911 0.259 1.00 80.75 95 LEU A N 1
ATOM 685 C CA . LEU A 1 95 ? 4.683 -9.663 -0.894 1.00 80.75 95 LEU A CA 1
ATOM 686 C C . LEU A 1 95 ? 5.494 -8.774 -1.841 1.00 80.75 95 LEU A C 1
ATOM 688 O O . LEU A 1 95 ? 6.588 -9.158 -2.249 1.00 80.75 95 LEU A O 1
ATOM 692 N N . ALA A 1 96 ? 5.009 -7.566 -2.133 1.00 75.94 96 ALA A N 1
ATOM 693 C CA . ALA A 1 96 ? 5.728 -6.591 -2.946 1.00 75.94 96 ALA A CA 1
ATOM 694 C C . ALA A 1 96 ? 7.078 -6.212 -2.315 1.00 75.94 96 ALA A C 1
ATOM 696 O O . ALA A 1 96 ? 8.088 -6.133 -3.017 1.00 75.94 96 ALA A O 1
ATOM 697 N N . THR A 1 97 ? 7.126 -6.049 -0.989 1.00 74.38 97 THR A N 1
ATOM 698 C CA . THR A 1 97 ? 8.370 -5.786 -0.249 1.00 74.38 97 THR A CA 1
ATOM 699 C C . THR A 1 97 ? 9.344 -6.954 -0.374 1.00 74.38 97 THR A C 1
ATOM 701 O O . THR A 1 97 ? 10.503 -6.741 -0.714 1.00 74.38 97 THR A O 1
ATOM 704 N N . ILE A 1 98 ? 8.873 -8.191 -0.176 1.00 77.31 98 ILE A N 1
ATOM 705 C CA . ILE A 1 98 ? 9.694 -9.403 -0.304 1.00 77.31 98 ILE A CA 1
ATOM 706 C C . ILE A 1 98 ? 10.287 -9.502 -1.713 1.00 77.31 98 ILE A C 1
ATOM 708 O O . ILE A 1 98 ? 11.494 -9.673 -1.853 1.00 77.31 98 ILE A O 1
ATOM 712 N N . ILE A 1 99 ? 9.473 -9.334 -2.759 1.00 74.00 99 ILE A N 1
ATOM 713 C CA . ILE A 1 99 ? 9.941 -9.375 -4.155 1.00 74.00 99 ILE A CA 1
ATOM 714 C C . ILE A 1 99 ? 10.977 -8.272 -4.415 1.00 74.00 99 ILE A C 1
ATOM 716 O O . ILE A 1 99 ? 12.013 -8.527 -5.035 1.00 74.00 99 ILE A O 1
ATOM 720 N N . SER A 1 100 ? 10.736 -7.067 -3.890 1.00 71.06 100 SER A N 1
ATOM 721 C CA . SER A 1 100 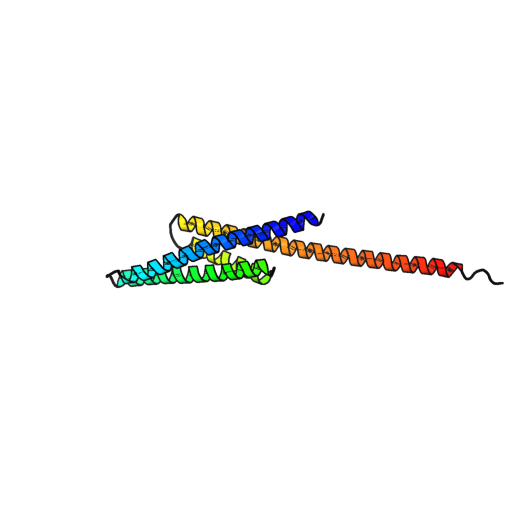? 11.653 -5.928 -4.019 1.00 71.06 100 SER A CA 1
ATOM 722 C C . SER A 1 100 ? 13.005 -6.186 -3.344 1.00 71.06 100 SER A C 1
ATOM 724 O O . SER A 1 100 ? 14.027 -5.722 -3.844 1.00 71.06 100 SER A O 1
ATOM 726 N N . CYS A 1 101 ? 13.042 -6.969 -2.260 1.00 69.81 101 CYS A N 1
ATOM 727 C CA . CYS A 1 101 ? 14.289 -7.377 -1.605 1.00 69.81 101 CYS A CA 1
ATOM 728 C C . CYS A 1 101 ? 15.150 -8.311 -2.473 1.00 69.81 101 CYS A C 1
ATOM 730 O O . CYS A 1 101 ? 16.369 -8.321 -2.321 1.00 69.81 101 CYS A O 1
ATOM 732 N N . PHE A 1 102 ? 14.545 -9.082 -3.382 1.00 66.56 102 PHE A N 1
ATOM 733 C CA . PHE A 1 102 ? 15.265 -10.018 -4.254 1.00 66.56 102 PHE A CA 1
ATOM 734 C C . PHE A 1 102 ? 15.694 -9.409 -5.598 1.00 66.56 102 PHE A C 1
ATOM 736 O O . PHE A 1 102 ? 16.511 -9.999 -6.302 1.00 66.56 102 PHE A O 1
ATOM 743 N N . THR A 1 103 ? 15.181 -8.232 -5.973 1.00 58.72 103 THR A N 1
ATOM 744 C CA . THR A 1 103 ? 15.404 -7.633 -7.299 1.00 58.72 103 THR A CA 1
ATOM 745 C C . THR A 1 103 ? 16.208 -6.320 -7.248 1.00 58.72 103 THR A C 1
ATOM 747 O O . THR A 1 103 ? 15.676 -5.214 -7.321 1.00 58.72 103 THR A O 1
ATOM 750 N N . GLY A 1 104 ? 17.543 -6.444 -7.261 1.00 53.06 104 GLY A N 1
ATOM 751 C CA . GLY A 1 104 ? 18.506 -5.433 -7.747 1.00 53.06 104 GLY A CA 1
ATOM 752 C C . GLY A 1 104 ? 19.178 -4.498 -6.723 1.00 53.06 104 GLY A C 1
ATOM 753 O O . GLY A 1 104 ? 18.748 -4.371 -5.584 1.00 53.06 104 GLY A O 1
ATOM 754 N N . SER A 1 105 ? 20.249 -3.821 -7.163 1.00 53.47 105 SER A N 1
ATOM 755 C CA . SER A 1 105 ? 21.102 -2.912 -6.375 1.00 53.47 105 SER A CA 1
ATOM 756 C C . SER A 1 105 ? 20.774 -1.427 -6.625 1.00 53.47 105 SER A C 1
ATOM 758 O O . SER A 1 105 ? 20.464 -1.036 -7.749 1.00 53.47 105 SER A O 1
ATOM 760 N N . GLY A 1 106 ? 20.815 -0.587 -5.578 1.00 63.66 106 GLY A N 1
ATOM 761 C CA . GLY A 1 106 ? 20.682 0.878 -5.689 1.00 63.66 106 GLY A CA 1
ATOM 762 C C . GLY A 1 106 ? 20.056 1.568 -4.464 1.00 63.66 106 GLY A C 1
ATOM 763 O O . GLY A 1 106 ? 19.157 1.026 -3.826 1.00 63.66 106 GLY A O 1
ATOM 764 N N . GLY A 1 107 ? 20.499 2.793 -4.149 1.00 59.25 107 GLY A N 1
ATOM 765 C CA . GLY A 1 107 ? 20.046 3.552 -2.968 1.00 59.25 107 GLY A CA 1
ATOM 766 C C . GLY A 1 107 ? 18.579 4.002 -3.011 1.00 59.25 107 GLY A C 1
ATOM 767 O O . GLY A 1 107 ? 17.904 3.997 -1.985 1.00 59.25 107 GLY A O 1
ATOM 768 N N . LEU A 1 108 ? 18.044 4.309 -4.200 1.00 61.47 108 LEU A N 1
ATOM 769 C CA . LEU A 1 108 ? 16.630 4.675 -4.360 1.00 61.47 108 LEU A CA 1
ATOM 770 C C . LEU A 1 108 ? 15.701 3.500 -3.995 1.00 61.47 108 LEU A C 1
ATOM 772 O O . LEU A 1 108 ? 14.677 3.698 -3.346 1.00 61.47 108 LEU A O 1
ATOM 776 N N . LYS A 1 109 ? 16.098 2.264 -4.334 1.00 66.44 109 LYS A N 1
ATOM 777 C CA . LYS A 1 109 ? 15.352 1.042 -3.993 1.00 66.44 109 LYS A CA 1
ATOM 778 C C . LYS A 1 109 ? 15.286 0.806 -2.493 1.00 66.44 109 LYS A C 1
ATOM 780 O O . LYS A 1 109 ? 14.234 0.431 -1.993 1.00 66.44 109 LYS A O 1
ATOM 785 N N . PHE A 1 110 ? 16.380 1.064 -1.776 1.00 69.44 110 PHE A N 1
ATOM 786 C CA . PHE A 1 110 ? 16.393 0.958 -0.318 1.00 69.44 110 PHE A CA 1
ATOM 787 C C . PHE A 1 110 ? 15.342 1.878 0.316 1.00 69.44 110 PHE A C 1
ATOM 789 O O . PHE A 1 110 ? 14.617 1.464 1.215 1.00 69.44 110 PHE A O 1
ATOM 796 N N . LEU A 1 111 ? 15.203 3.097 -0.209 1.00 69.00 111 LEU A N 1
ATOM 797 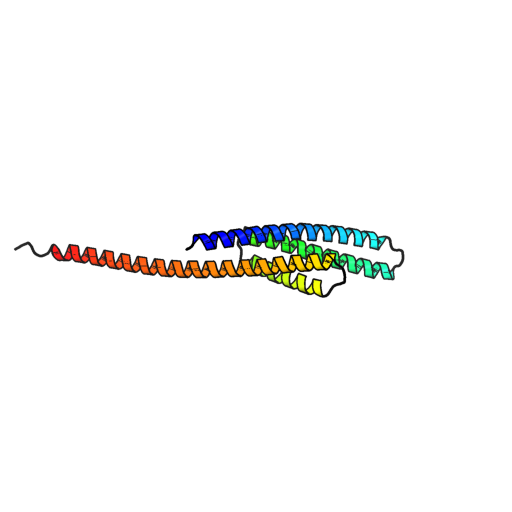C CA . LEU A 1 111 ? 14.230 4.076 0.272 1.00 69.00 111 LEU A CA 1
ATOM 798 C C . LEU A 1 111 ? 12.781 3.631 0.008 1.00 69.00 111 LEU A C 1
ATOM 800 O O . LEU A 1 111 ? 11.926 3.762 0.879 1.00 69.00 111 LEU A O 1
ATOM 804 N N . ILE A 1 112 ? 12.529 3.025 -1.155 1.00 69.00 112 ILE A N 1
ATOM 805 C CA . ILE A 1 112 ? 11.230 2.439 -1.526 1.00 69.00 112 ILE A CA 1
ATOM 806 C C . ILE A 1 112 ? 10.894 1.223 -0.652 1.00 69.00 112 ILE A C 1
ATOM 808 O O . ILE A 1 112 ? 9.778 1.114 -0.149 1.00 69.00 112 ILE A O 1
ATOM 812 N N . ILE A 1 113 ? 11.857 0.325 -0.423 1.00 73.12 113 ILE A N 1
ATOM 813 C CA . ILE A 1 113 ? 11.688 -0.836 0.462 1.00 73.12 113 ILE A CA 1
ATOM 814 C C . ILE A 1 113 ? 11.373 -0.365 1.882 1.00 73.12 113 ILE A C 1
ATOM 816 O O . ILE A 1 113 ? 10.449 -0.882 2.502 1.00 73.12 113 ILE A O 1
ATOM 820 N N . LEU A 1 114 ? 12.087 0.645 2.384 1.00 77.56 114 LEU A N 1
ATOM 821 C CA . LEU A 1 114 ? 11.852 1.214 3.710 1.00 77.56 114 LEU A CA 1
ATOM 822 C C . LEU A 1 114 ? 10.452 1.844 3.825 1.00 77.56 114 LEU A C 1
ATOM 824 O O . LEU A 1 114 ? 9.785 1.683 4.851 1.00 77.56 114 LEU A O 1
ATOM 828 N N . LEU A 1 115 ? 9.982 2.516 2.770 1.00 75.00 115 LEU A N 1
ATOM 829 C CA . LEU A 1 115 ? 8.638 3.095 2.701 1.00 75.00 115 LEU A CA 1
ATOM 830 C C . LEU A 1 115 ? 7.548 2.007 2.684 1.00 75.00 115 LEU A C 1
ATOM 832 O O . LEU A 1 115 ? 6.570 2.079 3.429 1.00 75.00 115 LEU A O 1
ATOM 836 N N . ASN A 1 116 ? 7.751 0.941 1.910 1.00 74.38 116 ASN A N 1
ATOM 837 C CA . ASN A 1 116 ? 6.833 -0.198 1.866 1.00 74.38 116 ASN A CA 1
ATOM 838 C C . ASN A 1 116 ? 6.808 -0.977 3.185 1.00 74.38 116 ASN A C 1
ATOM 840 O O . ASN A 1 116 ? 5.741 -1.390 3.650 1.00 74.38 116 ASN A O 1
ATOM 844 N N . LEU A 1 117 ? 7.961 -1.114 3.844 1.00 77.12 117 LEU A N 1
ATOM 845 C CA . LEU A 1 117 ? 8.075 -1.747 5.154 1.00 77.12 117 LEU A CA 1
ATOM 846 C C . LEU A 1 117 ? 7.341 -0.935 6.228 1.00 77.12 117 LEU A C 1
ATOM 848 O O . LEU A 1 117 ? 6.602 -1.499 7.036 1.00 77.12 117 LEU A O 1
ATOM 852 N N . THR A 1 118 ? 7.493 0.391 6.215 1.00 77.94 118 THR A N 1
ATOM 853 C CA . THR A 1 118 ? 6.783 1.283 7.144 1.00 77.94 118 THR A CA 1
ATOM 854 C C . THR A 1 118 ? 5.274 1.276 6.900 1.00 77.94 118 THR A C 1
ATOM 856 O O . THR A 1 118 ? 4.521 1.165 7.868 1.00 77.94 118 THR A O 1
ATOM 859 N N . MET A 1 119 ? 4.805 1.280 5.647 1.00 73.31 119 MET A N 1
ATOM 860 C CA . MET A 1 119 ? 3.377 1.102 5.331 1.00 73.31 119 MET A CA 1
ATOM 861 C C . MET A 1 119 ? 2.823 -0.233 5.817 1.00 73.31 119 MET A C 1
ATOM 863 O O . MET A 1 119 ? 1.727 -0.282 6.380 1.00 73.31 119 MET A O 1
ATOM 867 N N . THR A 1 120 ? 3.579 -1.311 5.626 1.00 78.69 120 THR A N 1
ATOM 868 C CA . THR A 1 120 ? 3.183 -2.653 6.063 1.00 78.69 120 THR A CA 1
ATOM 869 C C . THR A 1 120 ? 3.073 -2.708 7.586 1.00 78.69 120 THR A C 1
ATOM 871 O O . THR A 1 120 ? 2.044 -3.121 8.121 1.00 78.69 120 THR A O 1
ATOM 874 N N . ALA A 1 121 ? 4.082 -2.203 8.300 1.00 76.50 121 ALA A N 1
ATOM 875 C CA . ALA A 1 121 ? 4.080 -2.143 9.758 1.00 76.50 121 ALA A CA 1
ATOM 876 C C . ALA A 1 121 ? 2.913 -1.300 10.300 1.00 76.50 121 ALA A C 1
ATOM 878 O O . ALA A 1 121 ? 2.196 -1.744 11.198 1.00 76.50 121 ALA A O 1
ATOM 879 N N . LEU A 1 122 ? 2.667 -0.118 9.725 1.00 80.00 122 LEU A N 1
ATOM 880 C CA . LEU A 1 122 ? 1.551 0.748 10.117 1.00 80.00 122 LEU A CA 1
ATOM 881 C C . LEU A 1 122 ? 0.188 0.107 9.825 1.00 80.00 122 LEU A C 1
ATOM 883 O O . LEU A 1 122 ? -0.728 0.236 10.636 1.00 80.00 122 LEU A O 1
ATOM 887 N N . SER A 1 123 ? 0.058 -0.627 8.717 1.00 74.38 123 SER A N 1
ATOM 888 C CA . SER A 1 123 ? -1.163 -1.369 8.380 1.00 74.38 123 SER A CA 1
ATOM 889 C C . SER A 1 123 ? -1.443 -2.484 9.390 1.00 74.38 123 SER A C 1
ATOM 891 O O . SER A 1 123 ? -2.577 -2.627 9.849 1.00 74.38 123 SER A O 1
ATOM 893 N N . CYS A 1 124 ? -0.413 -3.224 9.810 1.00 76.38 124 CYS A N 1
ATOM 894 C CA . CYS A 1 124 ? -0.523 -4.237 10.862 1.00 76.38 124 CYS A CA 1
ATOM 895 C C . CYS A 1 124 ? -0.909 -3.624 12.217 1.00 76.38 124 CYS A C 1
ATOM 897 O O . CYS A 1 124 ? -1.800 -4.139 12.894 1.00 76.38 124 CYS A O 1
ATOM 899 N N . ILE A 1 125 ? -0.293 -2.498 12.595 1.00 83.12 125 ILE A N 1
ATOM 900 C CA . ILE A 1 125 ? -0.634 -1.767 13.826 1.00 83.12 125 ILE A CA 1
ATOM 901 C C . ILE A 1 125 ? -2.090 -1.287 13.779 1.00 83.12 125 ILE A C 1
ATOM 903 O O . ILE A 1 125 ? -2.822 -1.440 14.758 1.00 83.12 125 ILE A O 1
ATOM 907 N N . TYR A 1 126 ? -2.534 -0.747 12.643 1.00 78.69 126 TYR A N 1
ATOM 908 C CA . TYR A 1 126 ? -3.914 -0.309 12.454 1.00 78.69 126 TYR A CA 1
ATOM 909 C C . TYR A 1 126 ? -4.907 -1.470 12.607 1.00 78.69 126 TYR A C 1
ATOM 911 O O . TYR A 1 126 ? -5.872 -1.351 13.364 1.00 78.69 126 TYR A O 1
ATOM 919 N N . LEU A 1 127 ? -4.645 -2.615 11.965 1.00 77.38 127 LEU A N 1
ATOM 920 C CA . LEU A 1 127 ? -5.472 -3.820 12.095 1.00 77.38 127 LEU A CA 1
ATOM 921 C C . LEU A 1 127 ? -5.547 -4.308 13.545 1.00 77.38 127 LEU A C 1
ATOM 923 O O . LEU A 1 127 ? -6.643 -4.570 14.042 1.00 77.38 127 LEU A O 1
ATOM 927 N N . TYR A 1 128 ? -4.413 -4.363 14.245 1.00 81.44 128 TYR A N 1
ATOM 928 C CA . TYR A 1 128 ? -4.365 -4.746 15.656 1.00 81.44 128 TYR A CA 1
ATOM 929 C C . TYR A 1 128 ? -5.219 -3.821 16.536 1.00 81.44 128 TYR A C 1
ATOM 931 O O . TYR A 1 128 ? -6.027 -4.295 17.338 1.00 81.44 128 TYR A O 1
ATOM 939 N N . LEU A 1 129 ? -5.101 -2.500 16.360 1.00 81.56 129 LEU A N 1
ATOM 940 C CA . LEU A 1 129 ? -5.902 -1.526 17.109 1.00 81.56 129 LEU A CA 1
ATOM 941 C C . LEU A 1 129 ? -7.397 -1.646 16.797 1.00 81.56 129 LEU A C 1
ATOM 943 O O . LEU A 1 129 ? -8.222 -1.524 17.704 1.00 81.56 129 LEU A O 1
ATOM 947 N N . CYS A 1 130 ? -7.760 -1.917 15.543 1.00 77.56 130 CYS A N 1
ATOM 948 C CA . CYS A 1 130 ? -9.148 -2.141 15.158 1.00 77.56 130 CYS A CA 1
ATOM 949 C C . CYS A 1 130 ? -9.748 -3.397 15.802 1.00 77.56 130 CYS A C 1
ATOM 951 O O . CYS A 1 130 ? -10.882 -3.340 16.278 1.00 77.56 130 CYS A O 1
ATOM 953 N N . VAL A 1 131 ? -9.006 -4.507 15.846 1.00 79.56 131 VAL A N 1
ATOM 954 C CA . VAL A 1 131 ? -9.451 -5.741 16.518 1.00 79.56 131 VAL A CA 1
ATOM 955 C C . VAL A 1 131 ? -9.599 -5.501 18.019 1.00 79.56 131 VAL A C 1
ATOM 957 O O . VAL A 1 131 ? -10.667 -5.750 18.572 1.00 79.56 131 VAL A O 1
ATOM 960 N N . ARG A 1 132 ? -8.591 -4.901 18.664 1.00 78.38 132 ARG A N 1
ATOM 961 C CA . ARG A 1 132 ? -8.642 -4.576 20.100 1.00 78.38 132 ARG A CA 1
ATOM 962 C C . ARG A 1 132 ? -9.790 -3.640 20.455 1.00 78.38 132 ARG A C 1
ATOM 964 O O . ARG A 1 132 ? -10.382 -3.774 21.522 1.00 78.38 132 ARG A O 1
ATOM 971 N N . ARG A 1 133 ? -10.128 -2.691 19.578 1.00 74.62 133 ARG A N 1
ATOM 972 C CA . ARG A 1 133 ? -11.295 -1.825 19.772 1.00 74.62 133 ARG A CA 1
ATOM 973 C C . ARG A 1 133 ? -12.598 -2.625 19.737 1.00 74.62 133 ARG A C 1
ATOM 975 O O . ARG A 1 133 ? -13.428 -2.414 20.615 1.00 74.62 133 ARG A O 1
ATOM 982 N N . LYS A 1 134 ? -12.765 -3.530 18.765 1.00 74.12 134 LYS A N 1
ATOM 983 C CA . LYS A 1 134 ? -13.955 -4.391 18.682 1.00 74.12 134 LYS A CA 1
ATOM 984 C C . LYS A 1 134 ? -14.123 -5.246 19.938 1.00 74.12 134 LYS A C 1
ATOM 986 O O . LYS A 1 134 ? -15.198 -5.228 20.524 1.00 74.12 134 LYS A O 1
ATOM 991 N N . GLU A 1 135 ? -13.053 -5.889 20.408 1.00 76.19 135 GLU A N 1
ATOM 992 C CA . GLU A 1 135 ? -13.079 -6.680 21.651 1.00 76.19 135 GLU A CA 1
ATOM 993 C C . GLU A 1 135 ? -13.526 -5.840 22.861 1.00 76.19 135 GLU A C 1
ATOM 995 O O . GLU A 1 135 ? -14.364 -6.266 23.654 1.00 76.19 135 GLU A O 1
ATOM 1000 N N . MET A 1 136 ? -13.007 -4.615 23.000 1.00 65.69 136 MET A N 1
ATOM 1001 C CA . MET A 1 136 ? -13.376 -3.716 24.102 1.00 65.69 136 MET A CA 1
ATOM 1002 C C . MET A 1 136 ? -14.830 -3.231 24.016 1.00 65.69 136 MET A C 1
ATOM 1004 O O . MET A 1 136 ? -15.483 -3.063 25.049 1.00 65.69 136 MET A O 1
ATOM 1008 N N . GLU A 1 137 ? -15.350 -2.995 22.810 1.00 74.56 137 GLU A N 1
ATOM 1009 C CA . GLU A 1 137 ? -16.754 -2.625 22.594 1.00 74.56 137 GLU A CA 1
ATOM 1010 C C . GLU A 1 137 ? -17.700 -3.790 22.917 1.00 74.56 137 GLU A C 1
ATOM 1012 O O . GLU A 1 137 ? -18.714 -3.571 23.579 1.00 74.56 137 GLU A O 1
ATOM 1017 N N . GLU A 1 138 ? -17.340 -5.024 22.560 1.00 70.50 138 GLU A N 1
ATOM 1018 C CA . GLU A 1 138 ? -18.099 -6.232 22.910 1.00 70.50 138 GLU A CA 1
ATOM 1019 C C . GLU A 1 138 ? -18.116 -6.490 24.423 1.00 70.50 138 GLU A C 1
ATOM 1021 O O . GLU A 1 138 ? -19.175 -6.750 24.997 1.00 70.50 138 GLU A O 1
ATOM 1026 N N . ILE A 1 139 ? -16.970 -6.350 25.102 1.00 70.19 139 ILE A N 1
ATOM 1027 C CA . ILE A 1 139 ? -16.888 -6.457 26.569 1.00 70.19 139 ILE A CA 1
ATOM 1028 C C . ILE A 1 139 ? -17.745 -5.372 27.230 1.00 70.19 139 ILE A C 1
ATOM 1030 O O . ILE A 1 139 ? -18.494 -5.651 28.169 1.00 70.19 139 ILE A O 1
ATOM 1034 N N . ARG A 1 140 ? -17.685 -4.133 26.725 1.00 64.12 140 ARG A N 1
ATOM 1035 C CA . ARG A 1 140 ? -18.502 -3.027 27.236 1.00 64.12 140 ARG A CA 1
ATOM 1036 C C . ARG A 1 140 ? -19.995 -3.280 27.030 1.00 64.12 140 ARG A C 1
ATOM 1038 O O . ARG A 1 140 ? -20.756 -3.035 27.960 1.00 64.12 140 ARG A O 1
ATOM 1045 N N . GLN A 1 141 ? -20.411 -3.775 25.863 1.00 66.25 141 GLN A N 1
ATOM 1046 C CA . GLN A 1 141 ? -21.811 -4.117 25.594 1.00 66.25 141 GLN A CA 1
ATOM 1047 C C . GLN A 1 141 ? -22.313 -5.241 26.503 1.00 66.25 141 GLN A C 1
ATOM 1049 O O . GLN A 1 141 ? -23.418 -5.152 27.046 1.00 66.25 141 GLN A O 1
ATOM 1054 N N . ARG A 1 142 ? -21.492 -6.274 26.720 1.00 61.34 142 ARG A N 1
ATOM 1055 C CA . ARG A 1 142 ? -21.826 -7.393 27.608 1.00 61.34 142 ARG A CA 1
ATOM 1056 C C . ARG A 1 142 ? -21.988 -6.925 29.060 1.00 61.34 142 ARG A C 1
ATOM 1058 O O . ARG A 1 142 ? -22.948 -7.326 29.717 1.00 61.34 142 ARG A O 1
ATOM 1065 N N . ASN A 1 143 ? -21.130 -6.012 29.521 1.00 60.62 143 ASN A N 1
ATOM 1066 C CA . ASN A 1 143 ? -21.245 -5.391 30.846 1.00 60.62 143 ASN A CA 1
ATOM 1067 C C . ASN A 1 143 ? -22.437 -4.424 30.966 1.00 60.62 143 ASN A C 1
ATOM 1069 O O . ASN A 1 143 ? -23.072 -4.374 32.013 1.00 60.62 143 ASN A O 1
ATOM 1073 N N . SER A 1 144 ? -22.795 -3.674 29.917 1.00 58.09 144 SER A N 1
ATOM 1074 C CA . SER A 1 144 ? -23.993 -2.820 29.962 1.00 58.09 144 SER A CA 1
ATOM 1075 C C . SER A 1 144 ? -25.293 -3.623 29.982 1.00 58.09 144 SER A C 1
ATOM 1077 O O . SER A 1 144 ? -26.210 -3.239 30.696 1.00 58.09 144 SER A O 1
ATOM 1079 N N . MET A 1 145 ? -25.358 -4.750 29.260 1.00 57.22 145 MET A N 1
ATOM 1080 C CA . MET A 1 145 ? -26.522 -5.646 29.300 1.00 57.22 145 MET A CA 1
ATOM 1081 C C . MET A 1 145 ? -2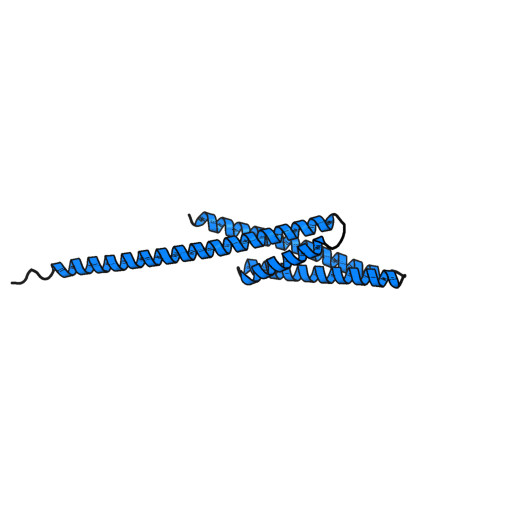6.695 -6.313 30.668 1.00 57.22 145 MET A C 1
ATOM 1083 O O . MET A 1 145 ? -27.813 -6.517 31.119 1.00 57.22 145 MET A O 1
ATOM 1087 N N . SER A 1 146 ? -25.603 -6.643 31.356 1.00 59.31 146 SER A N 1
ATOM 1088 C CA . SER A 1 146 ? -25.694 -7.234 32.696 1.00 59.31 146 SER A CA 1
ATOM 1089 C C . SER A 1 146 ? -26.116 -6.207 33.751 1.00 59.31 146 SER A C 1
ATOM 1091 O O . SER A 1 146 ? -26.892 -6.542 34.640 1.00 59.31 146 SER A O 1
ATOM 1093 N N . ILE A 1 147 ? -25.692 -4.945 33.627 1.00 58.00 147 ILE A N 1
ATOM 1094 C CA . ILE A 1 147 ? -26.128 -3.863 34.524 1.00 58.00 147 ILE A CA 1
ATOM 1095 C C . ILE A 1 147 ? -27.593 -3.473 34.276 1.00 58.00 147 ILE A C 1
ATOM 1097 O O . ILE A 1 147 ? -28.322 -3.258 35.241 1.00 58.00 147 ILE A O 1
ATOM 1101 N N . SER A 1 148 ? -28.053 -3.420 33.018 1.00 59.56 148 SER A N 1
ATOM 1102 C CA . SER A 1 148 ? -29.468 -3.144 32.725 1.00 59.56 148 SER A CA 1
ATOM 1103 C C . SER A 1 148 ? -30.383 -4.231 33.288 1.00 59.56 148 SER A C 1
ATOM 1105 O O . SER A 1 148 ? -31.382 -3.908 33.912 1.00 59.56 148 SER A O 1
ATOM 1107 N N . VAL A 1 149 ? -29.994 -5.506 33.173 1.00 59.94 149 VAL A N 1
ATOM 1108 C CA . VAL A 1 149 ? -30.754 -6.630 33.748 1.00 59.94 149 VAL A CA 1
ATOM 1109 C C . VAL A 1 149 ? -30.825 -6.551 35.280 1.00 59.94 149 VAL A C 1
ATOM 1111 O O . VAL A 1 149 ? -31.858 -6.877 35.859 1.00 59.94 149 VAL A O 1
ATOM 1114 N N . ILE A 1 150 ? -29.765 -6.090 35.954 1.00 59.06 150 ILE A N 1
ATOM 1115 C CA . ILE A 1 150 ? -29.776 -5.885 37.413 1.00 59.06 150 ILE A CA 1
ATOM 1116 C C . ILE A 1 150 ? -30.706 -4.727 37.805 1.00 59.06 150 ILE A C 1
ATOM 1118 O O . ILE A 1 150 ? -31.457 -4.858 38.771 1.00 59.06 150 ILE A O 1
ATOM 1122 N N . ASN A 1 151 ? -30.694 -3.619 37.060 1.00 59.78 151 ASN A N 1
ATOM 1123 C CA . ASN A 1 151 ? -31.604 -2.499 37.314 1.00 59.78 151 ASN A CA 1
ATOM 1124 C C . ASN A 1 151 ? -33.071 -2.880 37.069 1.00 59.78 151 ASN A C 1
ATOM 1126 O O . ASN A 1 151 ? -33.907 -2.579 37.915 1.00 59.78 151 ASN A O 1
ATOM 1130 N N . ASP A 1 152 ? -33.370 -3.617 35.996 1.00 59.91 152 ASP A N 1
ATOM 1131 C CA . ASP A 1 152 ? -34.728 -4.100 35.712 1.00 59.91 152 ASP A CA 1
ATOM 1132 C C . ASP A 1 152 ? -35.242 -5.040 36.822 1.00 59.91 152 ASP A C 1
ATOM 1134 O O . ASP A 1 152 ? -36.408 -4.978 37.221 1.00 59.91 152 ASP A O 1
ATOM 1138 N N . MET A 1 153 ? -34.371 -5.892 37.382 1.00 60.16 153 MET A N 1
ATOM 1139 C CA . MET A 1 153 ? -34.716 -6.729 38.539 1.00 60.16 153 MET A CA 1
ATOM 1140 C C . MET A 1 153 ? -34.948 -5.908 39.812 1.00 60.16 153 MET A C 1
ATOM 1142 O O . MET A 1 153 ? -35.849 -6.230 40.589 1.00 60.16 153 MET A O 1
ATOM 1146 N N . ASN A 1 154 ? -34.157 -4.858 40.037 1.00 61.28 154 ASN A N 1
ATOM 1147 C CA . ASN A 1 154 ? -34.291 -3.988 41.203 1.00 61.28 154 ASN A CA 1
ATOM 1148 C C . ASN A 1 154 ? -35.589 -3.159 41.159 1.00 61.28 154 ASN A C 1
ATOM 1150 O O . ASN A 1 154 ? -36.298 -3.073 42.164 1.00 61.28 154 ASN A O 1
ATOM 1154 N N . ASP A 1 155 ? -35.961 -2.639 39.987 1.00 59.38 155 ASP A N 1
ATOM 1155 C CA . ASP A 1 155 ? -37.222 -1.915 39.778 1.00 59.38 155 ASP A CA 1
ATOM 1156 C C . ASP A 1 155 ? -38.444 -2.836 39.949 1.00 59.38 155 ASP A C 1
ATOM 1158 O O . ASP A 1 155 ? -39.449 -2.457 40.562 1.00 59.38 155 AS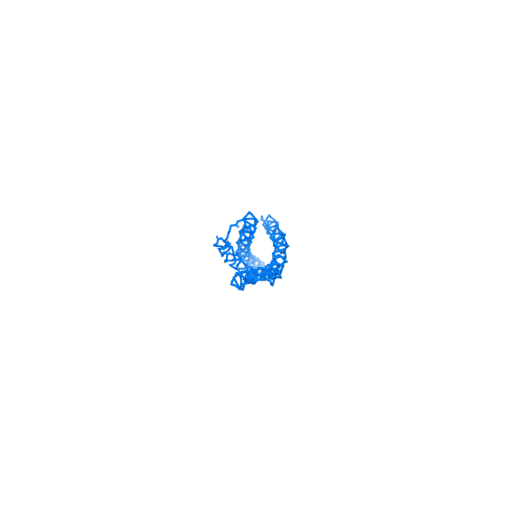P A O 1
ATOM 1162 N N . GLY A 1 156 ? -38.346 -4.091 39.497 1.00 59.84 156 GLY A N 1
ATOM 1163 C CA . GLY A 1 156 ? -39.359 -5.119 39.755 1.00 59.84 156 GLY A CA 1
ATOM 1164 C C . GLY A 1 156 ? -39.508 -5.475 41.242 1.00 59.84 156 GLY A C 1
ATOM 1165 O O . GLY A 1 156 ? -40.622 -5.720 41.715 1.00 59.84 156 GLY A O 1
ATOM 1166 N N . LEU A 1 157 ? -38.410 -5.468 42.007 1.00 56.59 157 LEU A N 1
ATOM 1167 C CA . LEU A 1 157 ? -38.429 -5.737 43.447 1.00 56.59 157 LEU A CA 1
ATOM 1168 C C . LEU A 1 157 ? -39.036 -4.569 44.245 1.00 56.59 157 LEU A C 1
ATOM 1170 O O . LEU A 1 157 ? -39.846 -4.801 45.145 1.00 56.59 157 LEU A O 1
ATOM 1174 N N . MET A 1 158 ? -38.705 -3.318 43.898 1.00 56.28 158 MET A N 1
ATOM 1175 C CA . MET A 1 158 ? -39.279 -2.127 44.546 1.00 56.28 158 MET A CA 1
ATOM 1176 C C . MET A 1 158 ? -40.786 -1.994 44.289 1.00 56.28 158 MET A C 1
ATOM 1178 O O . MET A 1 158 ? -41.534 -1.682 45.218 1.00 56.28 158 MET A O 1
ATOM 1182 N N . ASN A 1 159 ? -41.266 -2.306 43.080 1.00 53.12 159 ASN A N 1
ATOM 1183 C CA . ASN A 1 159 ? -42.703 -2.282 42.779 1.00 53.12 159 ASN A CA 1
ATOM 1184 C C . ASN A 1 159 ? -43.497 -3.348 43.553 1.00 53.12 159 ASN A C 1
ATOM 1186 O O . ASN A 1 159 ? -44.608 -3.083 44.018 1.00 53.12 159 ASN A O 1
ATOM 1190 N N . ASN A 1 160 ? -42.925 -4.536 43.765 1.00 53.75 160 ASN A N 1
ATOM 1191 C CA . ASN A 1 160 ? -43.569 -5.574 44.574 1.00 53.75 160 ASN A CA 1
ATOM 1192 C C . ASN A 1 160 ? -43.579 -5.238 46.072 1.00 53.75 160 ASN A C 1
ATOM 1194 O O . ASN A 1 160 ? -44.547 -5.561 46.765 1.00 53.75 160 ASN A O 1
ATOM 1198 N N . HIS A 1 161 ? -42.562 -4.534 46.574 1.00 49.25 161 HIS A N 1
ATOM 1199 C CA . HIS A 1 161 ? -42.546 -4.083 47.965 1.00 49.25 161 HIS A CA 1
ATOM 1200 C C . HIS A 1 161 ? -43.558 -2.965 48.243 1.00 49.25 161 HIS A C 1
ATOM 1202 O O . HIS A 1 161 ? -44.120 -2.913 49.339 1.00 49.25 161 HIS A O 1
ATOM 1208 N N . HIS A 1 162 ? -43.851 -2.114 47.256 1.00 50.88 162 HIS A N 1
ATOM 1209 C CA . HIS A 1 162 ? -44.879 -1.085 47.409 1.00 50.88 162 HIS A CA 1
ATOM 1210 C C . HIS A 1 162 ? -46.304 -1.653 47.336 1.00 50.88 162 HIS A C 1
ATOM 1212 O O . HIS A 1 162 ? -47.176 -1.205 48.078 1.00 50.88 162 HIS A O 1
ATOM 1218 N N . ASN A 1 163 ? -46.535 -2.689 46.523 1.00 45.91 163 ASN A N 1
ATOM 1219 C CA . ASN A 1 163 ? -47.857 -3.304 46.366 1.00 45.91 163 ASN A CA 1
ATOM 1220 C C . ASN A 1 163 ? -48.199 -4.326 47.476 1.00 45.91 163 ASN A C 1
ATOM 1222 O O . ASN A 1 163 ? -49.366 -4.618 47.736 1.00 45.91 163 ASN A O 1
ATOM 1226 N N . GLY A 1 164 ? -47.190 -4.849 48.182 1.00 47.22 164 GLY A N 1
ATOM 1227 C CA . GLY A 1 164 ? -47.370 -5.757 49.321 1.00 47.22 164 GLY A CA 1
ATOM 1228 C C . GLY A 1 164 ? -47.853 -5.085 50.614 1.00 47.22 164 GLY A C 1
ATOM 1229 O O . GLY A 1 164 ? -48.375 -5.771 51.490 1.00 47.22 164 GLY A O 1
ATOM 1230 N N . ASN A 1 165 ? -47.729 -3.757 50.735 1.00 44.75 165 ASN A N 1
ATOM 1231 C CA . ASN A 1 165 ? -48.078 -3.027 51.961 1.00 44.75 165 ASN A CA 1
ATOM 1232 C C . ASN A 1 165 ? -49.464 -2.348 51.923 1.00 44.75 165 ASN A C 1
ATOM 1234 O O . ASN A 1 165 ? -49.913 -1.819 52.936 1.00 44.75 165 ASN A O 1
ATOM 1238 N N . SER A 1 166 ? -50.181 -2.408 50.794 1.00 44.59 166 SER A N 1
ATOM 1239 C CA . SER A 1 166 ? -51.536 -1.839 50.647 1.00 44.59 166 SER A CA 1
ATOM 1240 C C . SER A 1 166 ? -52.678 -2.839 50.894 1.00 44.59 166 SER A C 1
ATOM 1242 O O . SER A 1 166 ? -53.841 -2.492 50.719 1.00 44.59 166 SER A O 1
ATOM 1244 N N . ARG A 1 167 ? -52.387 -4.074 51.334 1.00 45.81 167 ARG A N 1
ATOM 1245 C CA . ARG A 1 167 ? -53.393 -5.121 51.635 1.00 45.81 167 ARG A CA 1
ATOM 1246 C C . ARG A 1 167 ? -53.564 -5.439 53.128 1.00 45.81 167 ARG A C 1
ATOM 1248 O O . ARG A 1 167 ? -53.899 -6.564 53.485 1.00 45.81 167 ARG A O 1
ATOM 1255 N N . LYS A 1 168 ? -53.344 -4.472 54.022 1.00 47.19 168 LYS A N 1
ATOM 1256 C CA . LYS A 1 168 ? -53.589 -4.653 55.468 1.00 47.19 168 LYS A CA 1
ATOM 1257 C C . LYS A 1 168 ? -54.220 -3.438 56.155 1.00 47.19 168 LYS A C 1
ATOM 1259 O O . LYS A 1 168 ? -53.817 -3.100 57.254 1.00 47.19 168 LYS A O 1
ATOM 1264 N N . ILE A 1 169 ? -55.216 -2.787 55.551 1.00 48.97 169 ILE A N 1
ATOM 1265 C CA . ILE A 1 169 ? -56.135 -1.905 56.298 1.00 48.97 169 ILE A CA 1
ATOM 1266 C C . ILE A 1 169 ? -57.530 -1.970 55.654 1.00 48.97 169 ILE A C 1
ATOM 1268 O O . ILE A 1 169 ? -57.920 -1.071 54.921 1.00 48.97 169 ILE A O 1
ATOM 1272 N N . SER A 1 170 ? -58.274 -3.056 55.880 1.00 43.53 170 SER A N 1
ATOM 1273 C CA . SER A 1 170 ? -59.742 -3.050 55.759 1.00 43.53 170 SER A CA 1
ATOM 1274 C C . SER A 1 170 ? -60.344 -4.280 56.446 1.00 43.53 170 SER A C 1
ATOM 1276 O O . SER A 1 170 ? -60.624 -5.287 55.794 1.00 43.53 170 SER A O 1
ATOM 1278 N N . SER A 1 171 ? -60.504 -4.194 57.764 1.00 37.38 171 SER A N 1
ATOM 1279 C CA . SER A 1 171 ? -61.558 -4.850 58.553 1.00 37.38 171 SER A CA 1
ATOM 1280 C C . SER A 1 171 ? -61.396 -4.440 60.007 1.00 37.38 171 SER A C 1
ATOM 1282 O O . SER A 1 171 ? -60.319 -4.769 60.558 1.00 37.38 171 SER A O 1
#

Foldseek 3Di:
DVPVLVVVLVVLLVVLLVLLVVLLVVLVVQLVVLVVQLVVLVVDPDVPVSVVSNVVSVVSNVLSVQSNVLSVLCNVCSVVVPLVSLVVSLVVLVVSLVVLVVDDDDDSSVVSSVSSVVSSVSSVVSSVSVVVVVVVVVVVVVVVVVVVVVVVVVVVVVVVVVVVPPPPPDD

pLDDT: mean 72.78, std 12.2, range [37.38, 89.19]

Nearest PDB structures (foldseek):
  7a0g-assembly1_EEE  TM=4.786E-01  e=4.795E-01  Serratia marcescens
  6q58-assembly1_A  TM=4.379E-01  e=9.133E-01  Streptomyces lividans 1326
  6ixe-assembly1_A  TM=4.078E-01  e=3.689E+00  Homo sapiens
  7uc6-assembly1_A  TM=4.198E-01  e=6.659E+00  Homo sapiens

Secondary structure (DSSP, 8-state):
--HHHHHHHHHHHHHHHHHHHHHHHHHHHHHHHHHHHHHHHTT-S-HHHHHHHHHHHHHHHHHHHHHHHHHHHHHHHHHHT-HHHHHHHHHHHHHHHHHHHHS---HHHHHHHHHHHHHHHHHHHHHHHHHHHHHHHHHHHHHHH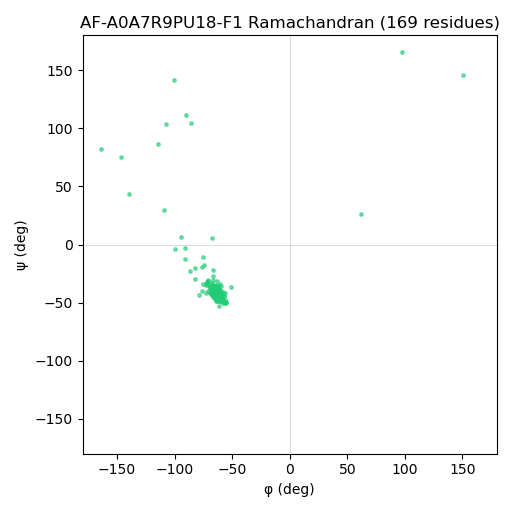HHHHHHHHHHHHHHHHHHTSSSS---